Protein AF-A0A1F6D7K3-F1 (afdb_monomer)

Foldseek 3Di:
DDDLVVLLVQLLVCVVVVVAPDSLRSSVVSCVVPVPPDPVSSVVSSVSNVVVVVVVVVVVVVVVVVVVD

Nearest PDB structures (foldseek):
  2noj-assembly1_B  TM=4.104E-01  e=1.780E+00  Staphylococcus aureus subsp. aureus Mu50
  6fnb-assembly1_A  TM=4.097E-01  e=6.229E+00  Homo sapiens

Secondary structure (DSSP, 8-state):
---HHHHHHHHHHHHHTTS-SSHHHHHHHHHTTTT---HHHHHHHHHHHHHHHHHHHHHHHHHHHHHT-

Mean predicted aligned error: 7.91 Å

Organism: NCBI:txid1798484

Solvent-accessible surface area (backbone atoms only — not comparable to full-atom values): 3910 Å² total; per-residue (Å²): 132,78,59,56,65,62,38,30,54,47,15,50,50,29,44,76,71,61,78,22,94,47,69,69,53,14,43,51,64,36,37,73,80,61,74,71,79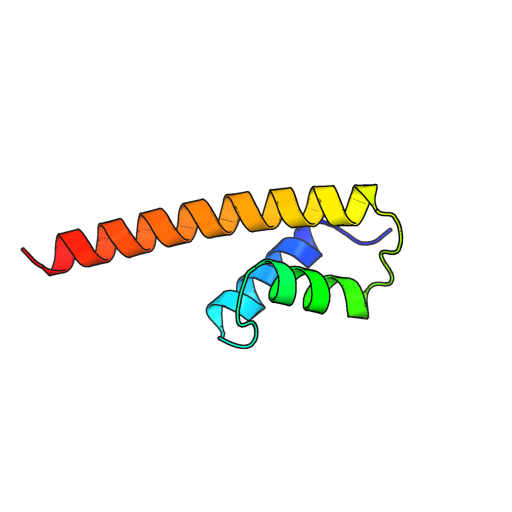,53,67,69,58,53,49,52,34,49,53,53,37,52,57,50,49,55,51,50,51,53,50,52,52,52,53,52,60,63,68,74,106

Structure (mmCIF, N/CA/C/O backbone):
data_AF-A0A1F6D7K3-F1
#
_entry.id   AF-A0A1F6D7K3-F1
#
loop_
_atom_site.group_PDB
_atom_site.id
_atom_site.type_symbol
_atom_site.label_atom_id
_atom_site.label_alt_id
_atom_site.label_comp_id
_atom_site.label_asym_id
_atom_site.label_entity_id
_atom_site.label_seq_id
_atom_site.pdbx_PDB_ins_code
_atom_site.Cartn_x
_atom_site.Cartn_y
_atom_site.Cartn_z
_atom_site.occupancy
_atom_site.B_iso_or_equiv
_atom_site.auth_seq_id
_atom_site.auth_comp_id
_atom_site.auth_asym_id
_atom_site.auth_atom_id
_atom_site.pdbx_PDB_model_num
ATOM 1 N N . MET A 1 1 ? 6.872 -0.395 -19.297 1.00 53.94 1 MET A N 1
ATOM 2 C CA . MET A 1 1 ? 6.728 0.746 -18.369 1.00 53.94 1 MET A CA 1
ATOM 3 C C . MET A 1 1 ? 5.760 0.307 -17.286 1.00 53.94 1 MET A C 1
ATOM 5 O O . MET A 1 1 ? 4.683 -0.163 -17.627 1.00 53.94 1 MET A O 1
ATOM 9 N N . ALA A 1 2 ? 6.176 0.315 -16.024 1.00 62.66 2 ALA A N 1
ATOM 10 C CA . ALA A 1 2 ? 5.323 -0.111 -14.920 1.00 62.66 2 ALA A CA 1
ATOM 11 C C . ALA A 1 2 ? 4.172 0.889 -14.735 1.00 62.66 2 ALA A C 1
ATOM 13 O O . ALA A 1 2 ? 4.421 2.090 -14.646 1.00 62.66 2 ALA A O 1
ATOM 14 N N . ASP A 1 3 ? 2.925 0.419 -14.691 1.00 77.44 3 ASP A N 1
ATOM 15 C CA . ASP A 1 3 ? 1.786 1.302 -14.438 1.00 77.44 3 ASP A CA 1
ATOM 16 C C . ASP A 1 3 ? 1.782 1.725 -12.960 1.00 77.44 3 ASP A C 1
ATOM 18 O O . ASP A 1 3 ? 1.487 0.937 -12.056 1.00 77.44 3 ASP A O 1
ATOM 22 N N . ILE A 1 4 ? 2.132 2.991 -12.718 1.00 73.56 4 ILE A N 1
ATOM 23 C CA . ILE A 1 4 ? 2.177 3.604 -11.384 1.00 73.56 4 ILE A CA 1
ATOM 24 C C . ILE A 1 4 ? 0.816 3.496 -10.679 1.00 73.56 4 ILE A C 1
ATOM 26 O O . ILE A 1 4 ? 0.774 3.343 -9.457 1.00 73.56 4 ILE A O 1
ATOM 30 N N . ASN A 1 5 ? -0.301 3.512 -11.413 1.00 77.00 5 ASN A N 1
ATOM 31 C CA . ASN A 1 5 ? -1.631 3.380 -10.818 1.00 77.00 5 ASN A CA 1
ATOM 32 C C . ASN A 1 5 ? -1.884 1.952 -10.324 1.00 77.00 5 ASN A C 1
ATOM 34 O O . ASN A 1 5 ? -2.389 1.768 -9.215 1.00 77.00 5 ASN A O 1
ATOM 38 N N . ALA A 1 6 ? -1.481 0.943 -11.102 1.00 79.94 6 ALA A N 1
ATOM 39 C CA . ALA A 1 6 ? -1.581 -0.459 -10.696 1.00 79.94 6 ALA A CA 1
ATOM 40 C C . ALA A 1 6 ? -0.717 -0.749 -9.456 1.00 79.94 6 ALA A C 1
ATOM 42 O O . ALA A 1 6 ? -1.133 -1.462 -8.538 1.00 79.94 6 ALA A O 1
ATOM 43 N N . LEU A 1 7 ? 0.464 -0.135 -9.389 1.00 79.00 7 LEU A N 1
ATOM 44 C CA . LEU A 1 7 ? 1.352 -0.202 -8.233 1.00 79.00 7 LEU A CA 1
ATOM 45 C C . LEU A 1 7 ? 0.776 0.489 -6.997 1.00 79.00 7 LEU A C 1
ATOM 47 O O . LEU A 1 7 ? 0.890 -0.052 -5.898 1.00 79.00 7 LEU A O 1
ATOM 51 N N . ALA A 1 8 ? 0.130 1.643 -7.167 1.00 78.75 8 ALA A N 1
ATOM 52 C CA . ALA A 1 8 ? -0.507 2.355 -6.065 1.00 78.75 8 ALA A CA 1
ATOM 53 C C . ALA A 1 8 ? -1.671 1.544 -5.475 1.00 78.75 8 ALA A C 1
ATOM 55 O O . ALA A 1 8 ? -1.764 1.397 -4.258 1.00 78.75 8 ALA A O 1
ATOM 56 N N . LEU A 1 9 ? -2.495 0.935 -6.336 1.00 82.31 9 LEU A N 1
ATOM 57 C CA . LEU A 1 9 ? -3.558 0.004 -5.943 1.00 82.31 9 LEU A CA 1
ATOM 58 C C . LEU A 1 9 ? -3.012 -1.216 -5.190 1.00 82.31 9 LEU A C 1
ATOM 60 O O . LEU A 1 9 ? -3.584 -1.629 -4.182 1.00 82.31 9 LEU A O 1
ATOM 64 N N . SER A 1 10 ? -1.897 -1.782 -5.653 1.00 83.88 10 SER A N 1
ATOM 65 C CA . SER A 1 10 ? -1.233 -2.909 -4.990 1.00 83.88 10 SER A CA 1
ATOM 66 C C . SER A 1 10 ? -0.692 -2.526 -3.608 1.00 83.88 10 SER A C 1
ATOM 68 O O . SER A 1 10 ? -0.948 -3.229 -2.631 1.00 83.88 10 SER A O 1
ATOM 70 N N . ALA A 1 11 ? -0.004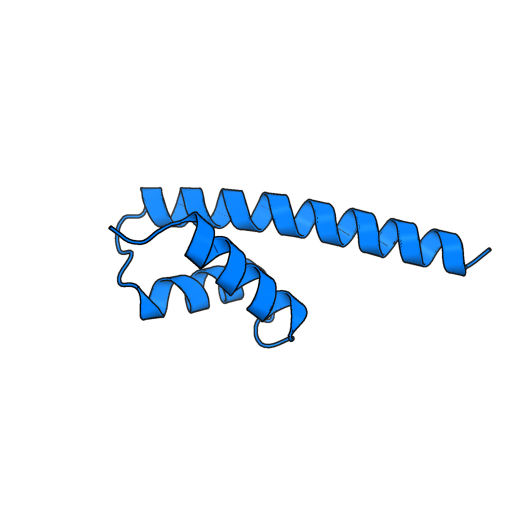 -1.385 -3.495 1.00 81.94 11 ALA A N 1
ATOM 71 C CA . ALA A 1 11 ? 0.495 -0.868 -2.221 1.00 81.94 11 ALA A CA 1
ATOM 72 C C . ALA A 1 11 ? -0.649 -0.599 -1.231 1.00 81.94 11 ALA A C 1
ATOM 74 O O . ALA A 1 11 ? -0.559 -0.973 -0.064 1.00 81.94 11 ALA A O 1
ATOM 75 N N . GLN A 1 12 ? -1.753 -0.019 -1.705 1.00 80.38 12 GLN A N 1
ATOM 76 C CA . GLN A 1 12 ? -2.926 0.243 -0.878 1.00 80.38 12 GLN A CA 1
ATOM 77 C C . GLN A 1 12 ? -3.563 -1.054 -0.364 1.00 80.38 12 GLN A C 1
ATOM 79 O O . GLN A 1 12 ? -3.790 -1.178 0.834 1.00 80.38 12 GLN A O 1
ATOM 84 N N . ARG A 1 13 ? -3.741 -2.066 -1.225 1.00 84.44 13 ARG A N 1
ATOM 85 C CA . ARG A 1 13 ? -4.240 -3.385 -0.797 1.00 84.44 13 ARG A CA 1
ATOM 86 C C . ARG A 1 13 ? -3.348 -4.040 0.254 1.00 84.44 13 ARG A C 1
ATOM 88 O O . ARG A 1 13 ? -3.864 -4.642 1.184 1.00 84.44 13 ARG A O 1
ATOM 95 N N . LYS A 1 14 ? -2.022 -3.913 0.138 1.00 83.31 14 LYS A N 1
ATOM 96 C CA . LYS A 1 14 ? -1.086 -4.456 1.138 1.00 83.31 14 LYS A CA 1
ATOM 97 C C . LYS A 1 14 ? -1.222 -3.765 2.496 1.00 83.31 14 LYS A C 1
ATOM 99 O O . LYS A 1 14 ? -1.088 -4.429 3.517 1.00 83.31 14 LYS A O 1
ATOM 104 N N . LEU A 1 15 ? -1.501 -2.461 2.519 1.00 79.81 15 LEU A N 1
ATOM 105 C CA . LEU A 1 15 ? -1.814 -1.752 3.765 1.00 79.81 15 LEU A CA 1
ATOM 106 C C . LEU A 1 15 ? -3.145 -2.219 4.350 1.00 79.81 15 LEU A C 1
ATOM 108 O O . LEU A 1 15 ? -3.212 -2.510 5.539 1.00 79.81 15 LEU A O 1
ATOM 112 N N . ASP A 1 16 ? -4.177 -2.325 3.514 1.00 80.38 16 ASP A N 1
ATOM 113 C CA . ASP A 1 16 ?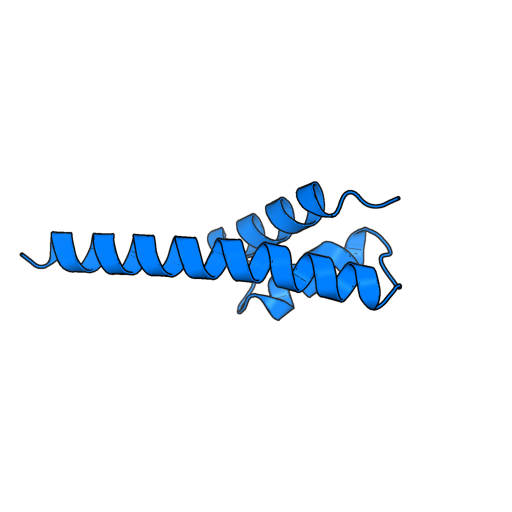 -5.516 -2.721 3.954 1.00 80.38 16 ASP A CA 1
ATOM 114 C C . ASP A 1 16 ? -5.549 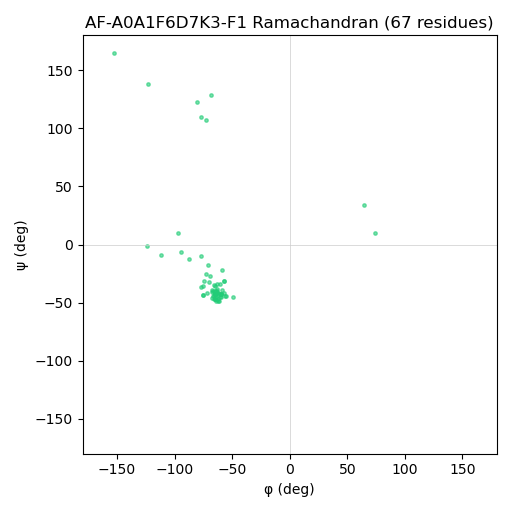-4.177 4.465 1.00 80.38 16 ASP A C 1
ATOM 116 O O . ASP A 1 16 ? -6.243 -4.474 5.435 1.00 80.38 16 ASP A O 1
ATOM 120 N N . ASN A 1 17 ? -4.752 -5.071 3.869 1.00 82.50 17 ASN A N 1
ATOM 121 C CA . ASN A 1 17 ? -4.608 -6.470 4.287 1.00 82.50 17 ASN A CA 1
ATOM 122 C C . ASN A 1 17 ? -3.722 -6.657 5.534 1.00 82.50 17 ASN A C 1
ATOM 124 O O . ASN A 1 17 ? -3.636 -7.767 6.054 1.00 82.50 17 ASN A O 1
ATOM 128 N N . GLY A 1 18 ? -3.024 -5.612 5.992 1.00 79.44 18 GLY A N 1
ATOM 129 C CA . GLY A 1 18 ? -2.028 -5.720 7.064 1.00 79.44 18 GLY A CA 1
ATOM 130 C C . GLY A 1 18 ? -0.703 -6.374 6.644 1.00 79.44 18 GLY A C 1
ATOM 131 O O . GLY A 1 18 ? 0.146 -6.627 7.495 1.00 79.44 18 GLY A O 1
ATOM 132 N N . ASP A 1 19 ? -0.485 -6.604 5.344 1.00 82.56 19 ASP A N 1
ATOM 133 C CA . ASP A 1 19 ? 0.773 -7.133 4.792 1.00 82.56 19 ASP A CA 1
ATOM 134 C C . ASP A 1 19 ? 1.923 -6.111 4.854 1.00 82.56 19 ASP A C 1
ATOM 136 O O . ASP A 1 19 ? 3.099 -6.467 4.705 1.00 82.56 19 ASP A O 1
ATOM 140 N N . ALA A 1 20 ? 1.606 -4.826 5.030 1.00 80.31 20 ALA A N 1
ATOM 141 C CA . ALA A 1 20 ? 2.564 -3.737 5.176 1.00 80.31 20 ALA A CA 1
ATOM 142 C C . ALA A 1 20 ? 2.353 -2.973 6.489 1.00 80.31 20 ALA A C 1
ATOM 144 O O . ALA A 1 20 ? 1.227 -2.657 6.863 1.00 80.31 20 ALA A O 1
ATOM 145 N N . ILE A 1 21 ? 3.457 -2.634 7.162 1.00 76.44 21 ILE A N 1
ATOM 146 C CA . ILE A 1 21 ? 3.431 -1.960 8.475 1.00 76.44 21 ILE A CA 1
ATOM 147 C C . ILE A 1 21 ? 3.117 -0.461 8.317 1.00 76.44 21 ILE A C 1
ATOM 149 O O . ILE A 1 21 ? 2.441 0.142 9.148 1.00 76.44 21 ILE A O 1
ATOM 153 N N . PHE A 1 22 ? 3.623 0.153 7.247 1.00 77.81 22 PHE A N 1
ATOM 154 C CA . PHE A 1 22 ? 3.469 1.575 6.937 1.00 77.81 22 PHE A CA 1
ATOM 155 C C . PHE A 1 22 ? 3.543 1.808 5.424 1.00 77.81 22 PHE A C 1
ATOM 157 O O . PHE A 1 22 ? 3.989 0.943 4.670 1.00 77.81 22 PHE A O 1
ATOM 164 N N . GLU A 1 23 ? 3.120 2.986 4.960 1.00 74.75 23 GLU A N 1
ATOM 165 C CA . GLU A 1 23 ? 2.993 3.282 3.525 1.00 74.75 23 GLU A CA 1
A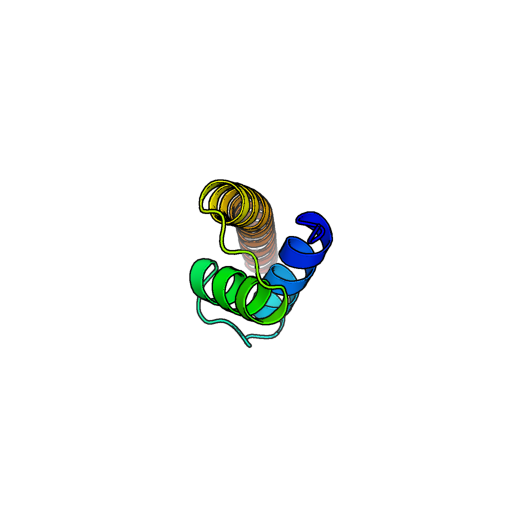TOM 166 C C . GLU A 1 23 ? 4.274 3.062 2.729 1.00 74.75 23 GLU A C 1
ATOM 168 O O . GLU A 1 23 ? 4.241 2.457 1.660 1.00 74.75 23 GLU A O 1
ATOM 173 N N . ALA A 1 24 ? 5.410 3.520 3.255 1.00 77.38 24 ALA A N 1
ATOM 174 C CA . ALA A 1 24 ? 6.689 3.352 2.580 1.00 77.38 24 ALA A CA 1
ATOM 175 C C . ALA A 1 24 ? 7.076 1.868 2.431 1.00 77.38 24 ALA A C 1
ATOM 177 O O . ALA A 1 24 ? 7.634 1.497 1.402 1.00 77.38 24 ALA A O 1
ATOM 178 N N . ASP A 1 25 ? 6.726 1.002 3.392 1.00 80.94 25 ASP A N 1
ATOM 179 C CA . ASP A 1 25 ? 6.914 -0.452 3.274 1.00 80.94 25 ASP A CA 1
ATOM 180 C C . ASP A 1 25 ? 5.990 -1.043 2.200 1.00 80.94 25 ASP A C 1
ATOM 182 O O . ASP A 1 25 ? 6.421 -1.843 1.372 1.00 80.94 25 ASP A O 1
ATOM 186 N N . ALA A 1 26 ? 4.738 -0.586 2.131 1.00 82.69 26 ALA A N 1
ATOM 187 C CA . ALA A 1 26 ? 3.783 -1.040 1.125 1.00 82.69 26 ALA A CA 1
ATOM 188 C C . ALA A 1 26 ? 4.193 -0.641 -0.299 1.00 82.69 26 ALA A C 1
ATOM 190 O O . 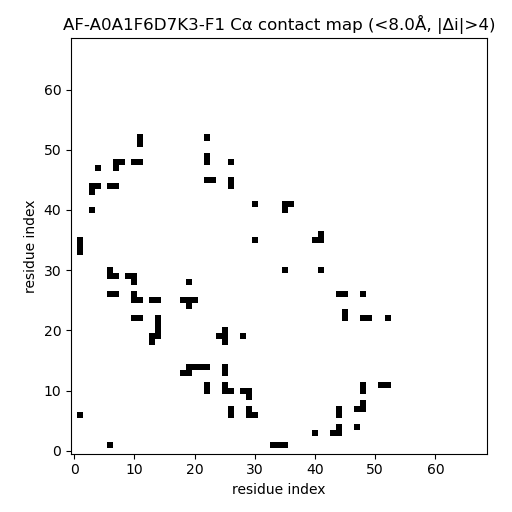ALA A 1 26 ? 4.154 -1.466 -1.214 1.00 82.69 26 ALA A O 1
ATOM 191 N N . VAL A 1 27 ? 4.646 0.605 -0.474 1.00 80.94 27 VAL A N 1
ATOM 192 C CA . VAL A 1 27 ? 5.208 1.120 -1.729 1.00 80.94 27 VAL A CA 1
ATOM 193 C C . VAL A 1 27 ? 6.453 0.325 -2.105 1.00 80.94 27 VAL A C 1
ATOM 195 O O . VAL A 1 27 ? 6.536 -0.167 -3.227 1.00 80.94 27 VAL A O 1
ATOM 198 N N . ARG A 1 28 ? 7.381 0.117 -1.162 1.00 79.50 28 ARG A N 1
ATOM 199 C CA . ARG A 1 28 ? 8.607 -0.664 -1.380 1.00 79.50 28 ARG A CA 1
ATOM 200 C C . ARG A 1 28 ? 8.302 -2.105 -1.799 1.00 79.50 28 ARG A C 1
ATOM 202 O O . ARG A 1 28 ? 8.901 -2.624 -2.737 1.00 79.50 28 ARG A O 1
ATOM 209 N N . LYS A 1 29 ? 7.316 -2.740 -1.164 1.00 83.06 29 LYS A N 1
ATOM 210 C CA . LYS A 1 29 ? 6.821 -4.076 -1.527 1.00 83.06 29 LYS A CA 1
ATOM 211 C C . LYS A 1 29 ? 6.073 -4.094 -2.858 1.00 83.06 29 LYS A C 1
ATOM 213 O O . LYS A 1 29 ? 5.989 -5.154 -3.474 1.00 83.06 29 LYS A O 1
ATOM 218 N N . ALA A 1 30 ? 5.468 -2.990 -3.283 1.00 78.81 30 ALA A N 1
ATOM 219 C CA . ALA A 1 30 ? 4.823 -2.890 -4.588 1.00 78.81 30 ALA A CA 1
ATOM 220 C C . ALA A 1 30 ? 5.865 -2.747 -5.711 1.00 78.81 30 ALA A C 1
ATOM 222 O O . ALA A 1 30 ? 5.763 -3.453 -6.707 1.00 78.81 30 ALA A O 1
ATOM 223 N N . ILE A 1 31 ? 6.902 -1.921 -5.529 1.00 76.81 31 ILE A N 1
ATOM 224 C CA . ILE A 1 31 ? 7.947 -1.696 -6.549 1.00 76.81 31 ILE A CA 1
ATOM 225 C C . ILE A 1 31 ? 8.927 -2.860 -6.701 1.00 76.81 31 ILE A C 1
ATOM 227 O O . ILE A 1 31 ? 9.383 -3.108 -7.817 1.00 76.81 31 ILE A O 1
ATOM 231 N N . ASN A 1 32 ? 9.215 -3.602 -5.623 1.00 73.81 32 ASN A N 1
ATOM 232 C CA . ASN A 1 32 ? 10.204 -4.690 -5.641 1.00 73.81 32 ASN A CA 1
ATOM 233 C C . ASN A 1 32 ? 9.877 -5.799 -6.660 1.00 73.81 32 ASN A C 1
ATOM 235 O O . ASN A 1 32 ? 10.777 -6.520 -7.071 1.00 73.81 32 ASN A O 1
ATOM 239 N N . GLY A 1 33 ? 8.613 -5.938 -7.079 1.00 66.06 33 GLY A N 1
ATOM 240 C CA . GLY A 1 33 ? 8.191 -6.925 -8.080 1.00 66.06 33 GLY A CA 1
ATOM 241 C C . GLY A 1 33 ? 8.136 -6.412 -9.522 1.00 66.06 33 GLY A C 1
ATOM 242 O O . GLY A 1 33 ? 7.870 -7.199 -10.424 1.00 66.06 33 GLY A O 1
ATOM 243 N N . VAL A 1 34 ? 8.335 -5.109 -9.753 1.00 69.25 34 VAL A N 1
ATOM 244 C CA . VAL A 1 34 ? 8.050 -4.467 -11.056 1.00 69.25 34 VAL A CA 1
ATOM 245 C C . VAL A 1 34 ? 9.275 -3.749 -11.637 1.00 69.25 34 VAL A C 1
ATOM 247 O O . VAL A 1 34 ? 9.223 -3.232 -12.749 1.00 69.25 34 VAL A O 1
ATOM 250 N N . GLY A 1 35 ? 10.403 -3.752 -10.918 1.00 65.50 35 GLY A N 1
ATOM 251 C CA . GLY A 1 35 ? 11.671 -3.228 -11.428 1.00 65.50 35 GLY A CA 1
ATOM 252 C C . GLY A 1 35 ? 11.642 -1.723 -11.696 1.00 65.50 35 GLY A C 1
ATOM 253 O O . GLY A 1 35 ? 12.254 -1.249 -12.650 1.00 65.50 35 GLY A O 1
ATOM 254 N N . ILE A 1 36 ? 10.902 -0.960 -10.883 1.00 68.88 36 ILE A N 1
ATOM 255 C CA . ILE A 1 36 ? 11.041 0.498 -10.872 1.00 68.88 36 ILE A CA 1
ATOM 256 C C . ILE A 1 36 ? 12.313 0.832 -10.102 1.00 68.88 36 ILE A C 1
ATOM 258 O O . ILE A 1 36 ? 12.361 0.678 -8.883 1.00 68.88 36 ILE A O 1
ATOM 262 N N . PHE A 1 37 ? 13.323 1.301 -10.830 1.00 67.75 37 PHE A N 1
ATOM 263 C CA . PHE A 1 37 ? 14.606 1.731 -10.272 1.00 67.75 37 PHE A CA 1
ATOM 264 C C . PHE A 1 37 ? 14.830 3.245 -10.400 1.00 67.75 37 PHE A C 1
ATOM 266 O O . PHE A 1 37 ? 15.780 3.763 -9.822 1.00 67.75 37 PHE A O 1
ATOM 273 N N . ASP A 1 38 ? 13.963 3.958 -11.133 1.00 79.06 38 ASP A N 1
ATOM 274 C CA . ASP A 1 38 ? 14.041 5.414 -11.265 1.00 79.06 38 ASP A CA 1
ATOM 275 C C . ASP A 1 38 ? 13.414 6.097 -10.041 1.00 79.06 38 ASP A C 1
ATOM 277 O O . ASP A 1 38 ? 12.238 5.905 -9.712 1.00 79.06 38 ASP A O 1
ATOM 281 N N . GLU A 1 39 ? 14.213 6.923 -9.375 1.00 77.94 39 GLU A N 1
ATOM 282 C CA . GLU A 1 39 ? 13.846 7.677 -8.181 1.00 77.94 39 GLU A CA 1
ATOM 283 C C . GLU A 1 39 ? 12.617 8.580 -8.410 1.00 77.94 39 GLU A C 1
ATOM 285 O O . GLU A 1 39 ? 11.784 8.746 -7.513 1.00 77.94 39 GLU A O 1
ATOM 290 N N . LYS A 1 40 ? 12.423 9.099 -9.633 1.00 80.38 40 LYS A N 1
ATOM 291 C CA . LYS A 1 40 ? 11.253 9.924 -9.982 1.00 80.38 40 LYS A CA 1
ATOM 292 C C . LYS A 1 40 ? 9.952 9.131 -9.964 1.00 80.38 40 LYS A C 1
ATOM 294 O O . LYS A 1 40 ? 8.924 9.650 -9.517 1.00 80.38 40 LYS A O 1
ATOM 299 N N . ASP A 1 41 ? 9.982 7.893 -10.439 1.00 74.56 41 ASP A N 1
ATOM 300 C CA . ASP A 1 41 ? 8.801 7.032 -10.476 1.00 74.56 41 ASP A CA 1
ATOM 301 C C . ASP A 1 41 ? 8.472 6.491 -9.083 1.00 74.56 41 ASP A C 1
ATOM 303 O O . ASP A 1 41 ? 7.298 6.449 -8.703 1.00 74.56 41 ASP A O 1
ATOM 307 N N . VAL A 1 42 ? 9.495 6.201 -8.269 1.00 76.50 42 VAL A N 1
ATOM 308 C CA . VAL A 1 42 ? 9.324 5.885 -6.841 1.00 76.50 42 VAL A CA 1
ATOM 309 C C . VAL A 1 42 ? 8.674 7.057 -6.102 1.00 76.50 42 VAL A C 1
ATOM 311 O O . VAL A 1 42 ? 7.710 6.859 -5.359 1.00 76.50 42 VAL A O 1
ATOM 314 N N . PHE A 1 43 ? 9.132 8.288 -6.345 1.00 80.00 43 PHE A N 1
ATOM 315 C CA . PHE A 1 43 ? 8.565 9.477 -5.712 1.00 80.00 43 PHE A CA 1
ATOM 316 C C . PHE A 1 43 ? 7.113 9.736 -6.139 1.00 80.00 43 PHE A C 1
ATOM 318 O O . PHE A 1 43 ? 6.254 10.023 -5.299 1.00 80.00 43 PHE A O 1
ATOM 325 N N . ARG A 1 44 ? 6.795 9.592 -7.434 1.00 80.56 44 ARG A N 1
ATOM 326 C CA . ARG A 1 44 ? 5.409 9.692 -7.933 1.00 80.56 44 ARG A CA 1
ATOM 327 C C . ARG A 1 44 ? 4.502 8.649 -7.297 1.00 80.56 44 ARG A 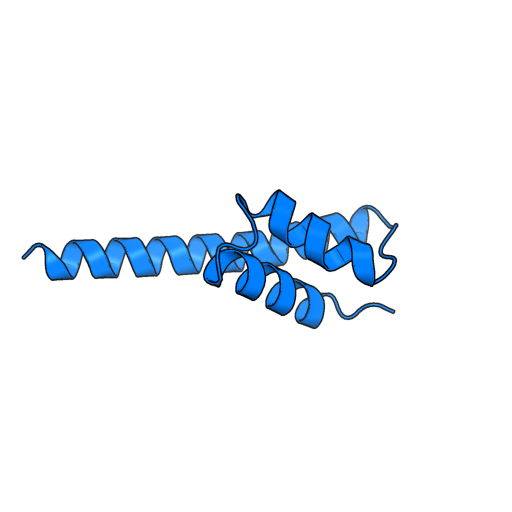C 1
ATOM 329 O O . ARG A 1 44 ? 3.380 8.978 -6.909 1.00 80.56 44 ARG A O 1
ATOM 336 N N . LEU A 1 45 ? 4.988 7.419 -7.169 1.00 78.56 45 LEU A N 1
ATOM 337 C CA . LEU A 1 45 ? 4.243 6.338 -6.544 1.00 78.56 45 LEU A CA 1
ATOM 338 C C . LEU A 1 45 ? 4.004 6.607 -5.054 1.00 78.56 45 LEU A C 1
ATOM 340 O O . LEU A 1 45 ? 2.859 6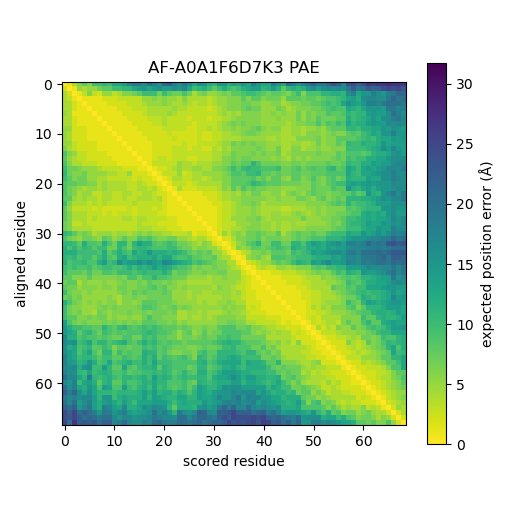.521 -4.611 1.00 78.56 45 LEU A O 1
ATOM 344 N N . MET A 1 46 ? 5.035 7.013 -4.303 1.00 78.50 46 MET A N 1
ATOM 345 C CA . MET A 1 46 ? 4.885 7.417 -2.898 1.00 78.50 46 MET A CA 1
ATOM 346 C C . MET A 1 46 ? 3.863 8.540 -2.738 1.00 78.50 46 MET A C 1
ATOM 348 O O . MET A 1 46 ? 3.013 8.466 -1.856 1.00 78.50 46 MET A O 1
ATOM 352 N N . LYS A 1 47 ? 3.896 9.559 -3.604 1.00 81.56 47 LYS A N 1
ATOM 353 C CA . LYS A 1 47 ? 2.925 10.658 -3.563 1.00 81.56 47 LYS A CA 1
ATOM 354 C C . LYS A 1 47 ? 1.498 10.161 -3.809 1.00 81.56 47 LYS A C 1
ATOM 356 O O . LYS A 1 47 ? 0.578 10.572 -3.102 1.00 81.56 47 LYS A O 1
ATOM 361 N N . SER A 1 48 ? 1.305 9.278 -4.788 1.00 78.31 48 SER A N 1
ATOM 362 C CA . SER A 1 48 ? -0.014 8.724 -5.117 1.00 78.31 48 SER A CA 1
ATOM 363 C C . SER A 1 48 ? -0.591 7.898 -3.960 1.00 78.31 48 SER A C 1
ATOM 365 O O . SER A 1 48 ? -1.714 8.156 -3.518 1.00 78.31 48 SER A O 1
ATOM 367 N N . VAL A 1 49 ? 0.213 6.987 -3.399 1.00 75.62 49 VAL A N 1
ATOM 368 C CA . VAL A 1 49 ? -0.170 6.149 -2.250 1.00 75.62 49 VAL A CA 1
ATOM 369 C C . VAL A 1 49 ? -0.421 7.003 -1.005 1.00 75.62 49 VAL A C 1
ATOM 371 O O . VAL A 1 49 ? -1.509 6.909 -0.441 1.00 75.62 49 VAL A O 1
ATOM 374 N N . GLY A 1 50 ? 0.481 7.944 -0.697 1.00 74.50 50 GLY A N 1
ATOM 375 C CA . GLY A 1 50 ? 0.347 8.935 0.383 1.00 74.50 50 GLY A CA 1
ATOM 376 C C . GLY A 1 50 ? -0.988 9.673 0.368 1.00 74.50 50 GLY A C 1
ATOM 377 O O . GLY A 1 50 ? -1.678 9.816 1.380 1.00 74.50 50 GLY A O 1
ATOM 378 N N . THR A 1 51 ? -1.405 10.116 -0.820 1.00 72.38 51 THR A N 1
ATOM 379 C CA . THR A 1 51 ? -2.670 10.844 -1.000 1.00 72.38 51 THR A CA 1
ATOM 380 C C . THR A 1 51 ? -3.894 9.935 -0.816 1.00 72.38 51 THR A C 1
ATOM 382 O O . THR A 1 51 ? -4.960 10.392 -0.390 1.00 72.38 51 THR A O 1
ATOM 385 N N . ALA A 1 52 ? -3.785 8.652 -1.167 1.00 67.56 52 ALA A N 1
ATOM 386 C CA . ALA A 1 52 ? -4.850 7.667 -0.985 1.00 67.56 52 ALA A CA 1
ATOM 387 C C . ALA A 1 52 ? -4.983 7.247 0.490 1.00 67.56 52 ALA A C 1
ATOM 389 O O . ALA A 1 52 ? -6.088 7.236 1.036 1.00 67.56 52 ALA A O 1
ATOM 390 N N . PHE A 1 53 ? -3.865 7.007 1.169 1.00 68.94 53 PHE A N 1
ATOM 391 C CA . PHE A 1 53 ? -3.839 6.637 2.579 1.00 68.94 53 PHE A CA 1
ATOM 392 C C . PHE A 1 53 ? -4.310 7.763 3.495 1.00 68.94 53 PHE A C 1
ATOM 394 O O . PHE A 1 53 ? -5.138 7.524 4.373 1.00 68.94 53 PHE A O 1
ATOM 401 N N . ALA A 1 54 ? -3.861 9.004 3.272 1.00 67.56 54 ALA A N 1
ATOM 402 C CA . ALA A 1 54 ? -4.336 10.152 4.044 1.00 67.56 54 ALA A CA 1
ATOM 403 C C . ALA A 1 54 ? -5.865 10.300 3.942 1.00 67.56 54 ALA A C 1
ATOM 405 O O . ALA A 1 54 ? -6.541 10.512 4.954 1.00 67.56 54 ALA A O 1
ATOM 406 N N . ARG A 1 55 ? -6.434 10.103 2.742 1.00 69.62 55 ARG A N 1
ATOM 407 C CA . ARG A 1 55 ? -7.892 10.078 2.533 1.00 69.62 55 ARG A CA 1
ATOM 408 C C . ARG A 1 55 ? -8.561 8.941 3.305 1.00 69.62 55 ARG A C 1
ATOM 410 O O . ARG A 1 55 ? -9.511 9.209 4.041 1.00 69.62 55 ARG A O 1
ATOM 417 N N . ASN A 1 56 ? -8.049 7.716 3.210 1.00 66.12 56 ASN A N 1
ATOM 418 C CA . ASN A 1 56 ? -8.605 6.564 3.927 1.00 66.12 56 ASN A CA 1
ATOM 419 C C . ASN A 1 56 ? -8.534 6.735 5.450 1.00 66.12 56 ASN A C 1
ATOM 421 O O . ASN A 1 56 ? -9.518 6.473 6.137 1.00 66.12 56 ASN A O 1
ATOM 425 N N . LYS A 1 57 ? -7.426 7.256 5.989 1.00 68.94 57 LYS A N 1
ATOM 426 C CA . LYS A 1 57 ? -7.275 7.534 7.424 1.00 68.94 57 LYS A CA 1
ATOM 427 C C . LYS A 1 57 ? -8.273 8.585 7.903 1.00 68.94 57 LYS A C 1
ATOM 429 O O . LYS A 1 57 ? -8.883 8.409 8.956 1.00 68.94 57 LYS A O 1
ATOM 434 N N . HIS A 1 58 ? -8.495 9.647 7.128 1.00 67.06 58 HIS A N 1
ATOM 435 C CA . HIS A 1 58 ? -9.522 10.639 7.448 1.00 67.06 58 HIS A CA 1
ATOM 436 C C . HIS A 1 58 ? -10.937 10.050 7.418 1.00 67.06 58 HIS A C 1
ATOM 438 O O . HIS A 1 58 ? -11.746 10.377 8.289 1.00 67.06 58 HIS A O 1
ATOM 444 N N . VAL A 1 59 ? -11.242 9.172 6.459 1.00 69.19 59 VAL A N 1
ATOM 445 C CA . VAL A 1 59 ? -12.529 8.462 6.395 1.00 69.19 59 VAL A CA 1
ATOM 446 C C . VAL A 1 59 ? -12.693 7.524 7.592 1.00 69.19 59 VAL A C 1
ATOM 448 O O . VAL A 1 59 ? -13.719 7.590 8.266 1.00 69.19 59 VAL A O 1
ATOM 451 N N . ALA A 1 60 ? -11.673 6.729 7.921 1.00 62.75 60 ALA A N 1
ATOM 452 C CA . ALA A 1 60 ? -11.676 5.829 9.072 1.00 62.75 60 ALA A CA 1
ATOM 453 C C . ALA A 1 60 ? -11.857 6.596 10.393 1.00 62.75 60 ALA A C 1
ATOM 455 O O . ALA A 1 60 ? -12.716 6.248 11.200 1.00 62.75 60 ALA A O 1
ATOM 456 N N . GLN A 1 61 ? -11.137 7.705 10.590 1.00 65.94 61 GLN A N 1
ATOM 457 C CA . GLN A 1 61 ? -11.300 8.564 11.769 1.00 65.94 61 GLN A CA 1
ATOM 458 C C . GLN A 1 61 ? -12.695 9.199 11.849 1.00 65.94 61 GLN A C 1
ATOM 460 O O . GLN A 1 61 ? -13.268 9.283 12.936 1.00 65.94 61 GLN A O 1
ATOM 465 N N . ARG A 1 62 ? -13.269 9.636 10.720 1.00 70.00 62 ARG A N 1
ATOM 466 C CA . ARG A 1 62 ? -14.653 10.141 10.672 1.00 70.00 62 ARG A CA 1
ATOM 467 C C . ARG A 1 62 ? -15.669 9.047 11.000 1.00 70.00 62 ARG A C 1
ATOM 469 O O . ARG A 1 62 ? -16.626 9.326 11.715 1.00 70.00 62 ARG A O 1
ATOM 476 N N . ALA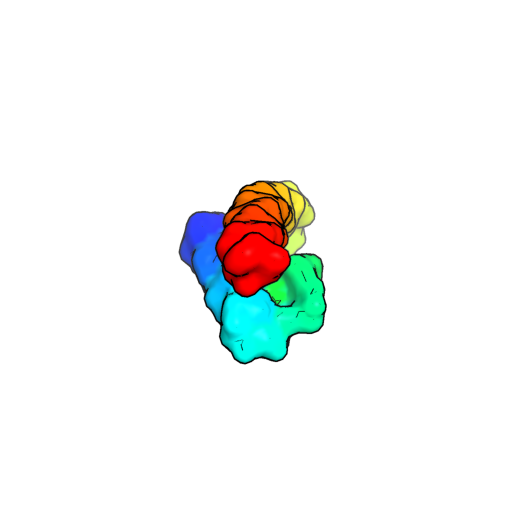 A 1 63 ? -15.461 7.824 10.516 1.00 63.91 63 ALA A N 1
ATOM 477 C CA . ALA A 1 63 ? -16.320 6.682 10.817 1.00 63.91 63 ALA A CA 1
ATOM 478 C C . ALA A 1 63 ? -16.271 6.306 12.308 1.00 63.91 63 ALA A C 1
ATOM 480 O O . ALA A 1 63 ? -17.320 6.097 12.910 1.00 63.91 63 ALA A O 1
ATOM 481 N N . ILE A 1 64 ? -15.084 6.309 12.925 1.00 62.38 64 ILE A N 1
ATOM 482 C CA . ILE A 1 64 ? -14.917 6.061 14.367 1.00 62.38 64 ILE A CA 1
ATOM 483 C C . ILE A 1 64 ? -15.642 7.133 15.190 1.00 62.38 64 ILE A C 1
ATOM 485 O O . ILE A 1 64 ? -16.405 6.796 16.088 1.00 62.38 64 ILE A O 1
ATOM 489 N N . LYS A 1 65 ? -15.477 8.418 14.846 1.00 66.44 65 LYS A N 1
ATOM 490 C CA . LYS A 1 65 ? -16.156 9.523 15.548 1.00 66.44 65 LYS A CA 1
ATOM 491 C C . LYS A 1 65 ? -17.684 9.437 15.480 1.00 66.44 65 LYS A C 1
ATOM 493 O O . LYS A 1 65 ? -18.338 9.805 16.443 1.00 66.44 65 LYS A O 1
ATOM 498 N N . ARG A 1 66 ? -18.248 8.943 14.372 1.00 64.88 66 ARG A N 1
ATOM 499 C CA . ARG A 1 66 ? -19.702 8.732 14.228 1.00 64.88 66 ARG A CA 1
ATOM 500 C C . ARG A 1 66 ? -20.231 7.550 15.036 1.00 64.88 66 ARG A C 1
ATOM 502 O O . ARG A 1 66 ? -21.409 7.524 15.344 1.00 64.88 66 ARG A O 1
ATOM 509 N N . ARG A 1 67 ? -19.382 6.565 15.334 1.00 57.00 67 ARG A N 1
ATOM 510 C CA . ARG A 1 67 ? -19.757 5.352 16.073 1.00 57.00 67 ARG A CA 1
ATOM 511 C C . ARG A 1 67 ? -19.652 5.516 17.592 1.00 57.00 67 ARG A C 1
ATOM 513 O O . ARG A 1 67 ? -20.117 4.651 18.317 1.00 57.00 67 ARG A O 1
ATOM 520 N N . ALA A 1 68 ? -19.007 6.589 18.044 1.00 57.19 68 ALA A N 1
ATOM 521 C CA . ALA A 1 68 ? -18.840 6.943 19.451 1.00 57.19 68 ALA A CA 1
ATOM 522 C C . ALA A 1 68 ? -19.882 7.971 19.948 1.00 57.19 68 ALA A C 1
ATOM 524 O O . ALA A 1 68 ? -19.705 8.517 21.035 1.00 57.19 68 ALA A O 1
ATOM 525 N N . GLN A 1 69 ? -20.917 8.258 19.146 1.00 53.56 69 GLN A N 1
ATOM 526 C CA . GLN A 1 69 ? -22.102 9.034 19.535 1.00 53.56 69 GLN A CA 1
ATOM 527 C C . GLN A 1 69 ? -23.283 8.110 19.805 1.00 53.56 69 GLN A C 1
ATOM 529 O O . GLN A 1 69 ? -23.386 7.083 19.095 1.00 53.56 69 GLN A O 1
#

Sequence (69 aa):
MADINALALSAQRKLDNGDAIFEADAVRKAINGVGIFDEKDVFRLMKSVGTAFARNKHVAQRAIKRRAQ

pLDDT: mean 73.93, std 7.72, range [53.56, 84.44]

Radius of gyration: 13.5 Å; Cα contacts (8 Å, |Δi|>4): 57; chains: 1; bounding box: 37×18×38 Å